Protein AF-A0ABD0Q4J0-F1 (afdb_monomer_lite)

Foldseek 3Di:
DDDLVNVVVVVVVVLVVLQVVQVCLPPDDPPDDRFQAAPVRDHDDDDWDAQPRRRGIHDPVRFDDPVVVVVVDGDHGPVVVVVDDDDVVVLVVVLVVVVVPPDDDVVSVNSVVVVVVVVVVVVVVVVPDPPPDPDDD

Structure (mmCIF, N/CA/C/O backbone):
data_AF-A0ABD0Q4J0-F1
#
_entry.id   AF-A0ABD0Q4J0-F1
#
loop_
_atom_site.group_PDB
_atom_site.id
_atom_site.type_symbol
_atom_site.label_atom_id
_atom_site.label_alt_id
_atom_site.label_comp_id
_atom_site.label_asym_id
_atom_site.label_entity_id
_atom_site.label_seq_id
_atom_site.pdbx_PDB_ins_code
_atom_site.Cartn_x
_atom_site.Cartn_y
_atom_site.Cartn_z
_atom_site.occupancy
_atom_site.B_iso_or_equiv
_atom_site.auth_seq_id
_atom_site.auth_comp_id
_atom_site.auth_asym_id
_atom_site.auth_atom_id
_atom_site.pdbx_PDB_model_num
ATOM 1 N N . MET A 1 1 ? 6.436 -1.472 25.434 1.00 61.81 1 MET A N 1
ATOM 2 C CA . MET A 1 1 ? 5.694 -1.945 24.243 1.00 61.81 1 MET A CA 1
ATOM 3 C C . MET A 1 1 ? 5.543 -0.763 23.302 1.00 61.81 1 MET A C 1
ATOM 5 O O . MET A 1 1 ? 5.304 0.325 23.808 1.00 61.81 1 MET A O 1
ATOM 9 N N . ALA A 1 2 ? 5.725 -0.945 21.994 1.00 77.88 2 ALA A N 1
ATOM 10 C CA . ALA A 1 2 ? 5.547 0.141 21.026 1.00 77.88 2 ALA A CA 1
ATOM 11 C C . ALA A 1 2 ? 4.063 0.531 20.914 1.00 77.88 2 ALA A C 1
ATOM 13 O O . ALA A 1 2 ? 3.196 -0.346 20.920 1.00 77.88 2 ALA A O 1
ATOM 14 N N . THR A 1 3 ? 3.765 1.826 20.819 1.00 93.44 3 THR A N 1
ATOM 15 C CA . THR A 1 3 ? 2.408 2.321 20.550 1.00 93.44 3 THR A CA 1
ATOM 16 C C . THR A 1 3 ? 2.069 2.189 19.061 1.00 93.44 3 THR A C 1
ATOM 18 O O . THR A 1 3 ? 2.957 2.092 18.215 1.00 93.44 3 THR A O 1
ATOM 21 N N . LEU A 1 4 ? 0.781 2.238 18.701 1.00 94.19 4 LEU A N 1
ATOM 22 C CA . LEU A 1 4 ? 0.360 2.257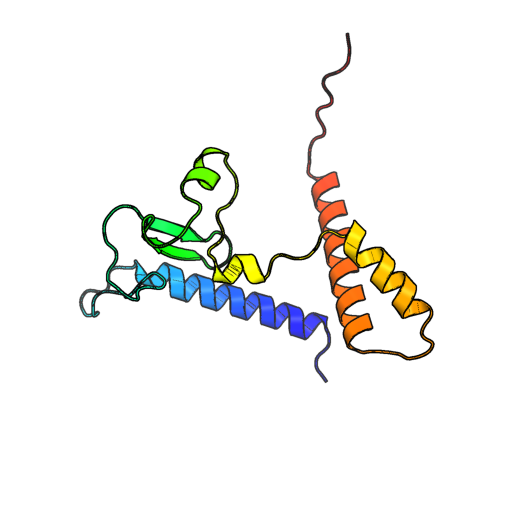 17.288 1.00 94.19 4 LEU A CA 1
ATOM 23 C C . LEU A 1 4 ? 0.924 3.468 16.523 1.00 94.19 4 LEU A C 1
ATOM 25 O O . LEU A 1 4 ? 1.141 3.386 15.315 1.00 94.19 4 LEU A O 1
ATOM 29 N N . SER A 1 5 ? 1.205 4.569 17.229 1.00 94.50 5 SER A N 1
ATOM 30 C CA . SER A 1 5 ? 1.884 5.730 16.655 1.00 94.50 5 SER A CA 1
ATOM 31 C C . SER A 1 5 ? 3.347 5.431 16.329 1.00 94.50 5 SER A C 1
ATOM 33 O O . SER A 1 5 ? 3.797 5.773 15.240 1.00 94.50 5 SER A O 1
ATOM 35 N N . ASP A 1 6 ? 4.065 4.742 17.221 1.00 96.25 6 ASP A N 1
ATOM 36 C CA . ASP A 1 6 ? 5.464 4.350 16.990 1.00 96.25 6 ASP A CA 1
ATOM 37 C C . ASP A 1 6 ? 5.573 3.364 15.820 1.00 96.25 6 ASP A C 1
ATOM 39 O O . ASP A 1 6 ? 6.457 3.479 14.972 1.00 96.25 6 ASP A O 1
ATOM 43 N N . VAL A 1 7 ? 4.632 2.415 15.732 1.00 94.75 7 VAL A N 1
ATOM 44 C CA . VAL A 1 7 ? 4.548 1.468 14.609 1.00 94.75 7 VAL A CA 1
ATOM 45 C C . VAL A 1 7 ? 4.311 2.208 13.293 1.00 94.75 7 VAL A C 1
ATOM 47 O O . VAL A 1 7 ? 4.976 1.916 12.300 1.00 94.75 7 VAL A O 1
ATOM 50 N N . HIS A 1 8 ? 3.409 3.191 13.281 1.00 94.25 8 HIS A N 1
ATOM 51 C CA . HIS A 1 8 ? 3.164 3.999 12.092 1.00 94.25 8 HIS A CA 1
ATOM 52 C C . HIS A 1 8 ? 4.380 4.838 11.685 1.00 94.25 8 HIS A C 1
ATOM 54 O O . HIS A 1 8 ? 4.707 4.911 10.502 1.00 94.25 8 HIS A O 1
ATOM 60 N N . GLN A 1 9 ? 5.061 5.459 12.645 1.00 96.25 9 GLN A N 1
ATOM 61 C CA . GLN A 1 9 ? 6.263 6.242 12.375 1.00 96.25 9 GLN A CA 1
ATOM 62 C C . GLN A 1 9 ? 7.340 5.369 11.712 1.00 96.25 9 GLN A C 1
ATOM 64 O O . GLN A 1 9 ? 7.875 5.722 10.661 1.00 96.25 9 GLN A O 1
ATOM 69 N N . LYS A 1 10 ? 7.554 4.162 12.245 1.00 97.19 10 LYS A N 1
ATOM 70 C CA . LYS A 1 10 ? 8.470 3.178 11.661 1.00 97.19 10 LYS A CA 1
ATOM 71 C C . LYS A 1 10 ? 8.042 2.710 10.262 1.00 97.19 10 LYS A C 1
ATOM 73 O O . LYS A 1 10 ? 8.897 2.479 9.405 1.00 97.19 10 LYS A O 1
ATOM 78 N N . GLU A 1 11 ? 6.740 2.565 10.008 1.00 95.06 11 GLU A N 1
ATOM 79 C CA . GLU A 1 11 ? 6.196 2.259 8.674 1.00 95.06 11 GLU A CA 1
ATOM 80 C C . GLU A 1 11 ? 6.560 3.362 7.665 1.00 95.06 11 GLU A C 1
ATOM 82 O O . GLU A 1 11 ? 7.033 3.062 6.568 1.00 95.06 11 GLU A O 1
ATOM 87 N N . LEU A 1 12 ? 6.408 4.637 8.046 1.00 96.25 12 LEU A N 1
ATOM 88 C CA . LEU A 1 12 ? 6.759 5.783 7.199 1.00 96.25 12 LEU A CA 1
ATOM 89 C C . LEU A 1 12 ? 8.262 5.868 6.924 1.00 96.25 12 LEU A C 1
ATOM 91 O O . LEU A 1 12 ? 8.661 6.101 5.784 1.00 96.25 12 LEU A O 1
ATOM 95 N N . GLU A 1 13 ? 9.096 5.639 7.937 1.00 98.31 13 GLU A N 1
ATOM 96 C CA . GLU A 1 13 ? 10.555 5.590 7.785 1.00 98.31 13 GLU A CA 1
ATOM 97 C C . GLU A 1 13 ? 10.979 4.465 6.841 1.00 98.31 13 GLU A C 1
ATOM 99 O O . GLU A 1 13 ? 11.784 4.676 5.933 1.00 98.31 13 GLU A O 1
ATOM 104 N N . SER A 1 14 ? 10.373 3.286 6.994 1.00 97.62 14 SER A N 1
ATOM 105 C CA . SER A 1 14 ? 10.621 2.137 6.119 1.00 97.62 14 SER A CA 1
ATOM 106 C C . SER A 1 14 ? 10.230 2.440 4.672 1.00 97.62 14 SER A C 1
ATOM 108 O O . SER A 1 14 ? 10.988 2.131 3.752 1.00 97.62 14 SER A O 1
ATOM 110 N N . LEU A 1 15 ? 9.085 3.099 4.456 1.00 97.06 15 LEU A N 1
ATOM 111 C CA . LEU A 1 15 ? 8.660 3.538 3.126 1.00 97.06 15 LEU A CA 1
ATOM 112 C C . LEU A 1 15 ? 9.615 4.587 2.540 1.00 97.06 15 LEU A C 1
ATOM 114 O O . LEU A 1 15 ? 9.918 4.532 1.350 1.00 97.06 15 LEU A O 1
ATOM 118 N N . SER A 1 16 ? 10.105 5.521 3.358 1.00 98.00 16 SER A N 1
ATOM 119 C CA . SER A 1 16 ? 11.076 6.531 2.930 1.00 98.00 16 SER A CA 1
ATOM 120 C C . SER A 1 16 ? 12.383 5.888 2.469 1.00 98.00 16 SER A C 1
ATOM 122 O O . SER A 1 16 ? 12.842 6.172 1.367 1.00 98.00 16 SER A O 1
ATOM 124 N N . MET A 1 17 ? 12.949 4.978 3.268 1.00 97.88 17 MET A N 1
ATOM 125 C CA . MET A 1 17 ? 14.173 4.252 2.908 1.00 97.88 17 MET A CA 1
ATOM 126 C C . MET A 1 17 ? 13.988 3.425 1.631 1.00 97.88 17 MET A C 1
ATOM 128 O O . MET A 1 17 ? 14.854 3.437 0.756 1.00 97.88 17 MET A O 1
ATOM 132 N N . LEU A 1 18 ? 12.840 2.751 1.494 1.00 96.62 18 LEU A N 1
ATOM 133 C CA . LEU A 1 18 ? 12.499 1.994 0.291 1.00 96.62 18 LEU A CA 1
ATOM 134 C C . LEU A 1 18 ? 12.472 2.892 -0.954 1.00 96.62 18 LEU A C 1
ATOM 136 O O . LEU A 1 18 ? 13.037 2.522 -1.980 1.00 96.62 18 LEU A O 1
ATOM 140 N N . ARG A 1 19 ? 11.855 4.077 -0.865 1.00 97.25 19 ARG A N 1
ATOM 141 C CA . ARG A 1 19 ? 11.817 5.046 -1.972 1.00 97.25 19 ARG A CA 1
ATOM 142 C C . ARG A 1 19 ? 13.216 5.499 -2.368 1.00 97.25 19 ARG A C 1
ATOM 144 O O . ARG A 1 19 ? 13.565 5.375 -3.536 1.00 97.25 19 ARG A O 1
ATOM 151 N N . THR A 1 20 ? 14.035 5.907 -1.398 1.00 95.88 20 THR A N 1
ATOM 152 C CA . THR A 1 20 ? 15.424 6.319 -1.647 1.00 95.88 20 THR A CA 1
ATOM 153 C C . THR A 1 20 ? 16.226 5.213 -2.331 1.00 95.88 20 THR A C 1
ATOM 155 O O . THR A 1 20 ? 16.928 5.478 -3.303 1.00 95.88 20 THR A O 1
ATOM 158 N N . SER A 1 21 ? 16.090 3.965 -1.871 1.00 94.56 21 SER A N 1
ATOM 159 C CA . SER A 1 21 ? 16.776 2.818 -2.476 1.00 94.56 21 SER A CA 1
ATOM 160 C C . SER A 1 21 ? 16.285 2.494 -3.888 1.00 94.56 21 SER A C 1
ATOM 162 O O . SER A 1 21 ? 17.050 1.958 -4.684 1.00 94.56 21 SER A O 1
ATOM 164 N N . ASN A 1 22 ? 15.014 2.744 -4.196 1.00 95.50 22 ASN A N 1
ATOM 165 C CA . ASN A 1 22 ? 14.465 2.489 -5.523 1.00 95.50 22 ASN A CA 1
ATOM 166 C C . ASN A 1 22 ? 14.858 3.584 -6.516 1.00 95.50 22 ASN A C 1
ATOM 168 O O . ASN A 1 22 ? 15.210 3.280 -7.653 1.00 95.50 22 ASN A O 1
ATOM 172 N N . GLU A 1 23 ? 14.854 4.842 -6.084 1.00 93.44 23 GLU A N 1
ATOM 173 C CA . GLU A 1 23 ? 15.241 5.987 -6.914 1.00 93.44 23 GLU A CA 1
ATOM 174 C C . GLU A 1 23 ? 16.748 6.003 -7.200 1.00 93.44 23 GLU A C 1
ATOM 176 O O . GLU A 1 23 ? 17.166 6.361 -8.303 1.00 93.44 23 GLU A O 1
ATOM 181 N N . SER A 1 24 ? 17.575 5.542 -6.255 1.00 91.75 24 SER A N 1
ATOM 182 C CA . SER A 1 24 ? 19.025 5.456 -6.455 1.00 91.75 24 SER A CA 1
ATOM 183 C C . SER A 1 24 ? 19.441 4.429 -7.511 1.00 91.75 24 SER A C 1
ATOM 185 O O . SER A 1 24 ? 20.531 4.559 -8.062 1.00 91.75 24 SER A O 1
ATOM 187 N N . LYS A 1 25 ? 18.574 3.467 -7.879 1.00 89.12 25 LYS A N 1
ATOM 188 C CA . LYS A 1 25 ? 18.844 2.500 -8.963 1.00 89.12 25 LYS A CA 1
ATOM 189 C C . LYS A 1 25 ? 19.170 3.191 -10.289 1.00 89.12 25 LYS A C 1
ATOM 191 O O . LYS A 1 25 ? 19.922 2.638 -11.076 1.00 89.12 25 LYS A O 1
ATOM 196 N N . PHE A 1 26 ? 18.630 4.384 -10.538 1.00 82.00 26 PHE A N 1
ATOM 197 C CA . PHE A 1 26 ? 18.851 5.139 -11.779 1.00 82.00 26 PHE A CA 1
ATOM 198 C C . PHE A 1 26 ? 19.954 6.195 -11.671 1.00 82.00 26 PHE A C 1
ATOM 200 O O . PHE A 1 26 ? 20.218 6.908 -12.638 1.00 82.00 26 PHE A O 1
ATOM 207 N N . GLN A 1 27 ? 20.611 6.305 -10.517 1.00 82.06 27 GLN A N 1
ATOM 208 C CA . GLN A 1 27 ? 21.751 7.197 -10.353 1.00 82.06 27 GLN A CA 1
ATOM 209 C C . GLN A 1 27 ? 22.997 6.514 -10.920 1.00 82.06 27 GLN A C 1
ATOM 211 O O . GLN A 1 27 ? 23.382 5.420 -10.511 1.00 82.06 27 GLN A O 1
ATOM 21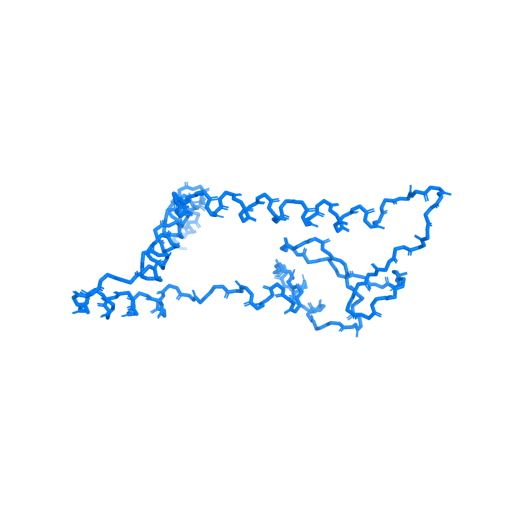6 N N . SER A 1 28 ? 23.626 7.158 -11.900 1.00 62.38 28 SER A N 1
ATOM 217 C CA . SER A 1 28 ? 24.830 6.659 -12.557 1.00 62.38 28 SER A CA 1
ATOM 218 C C . SER A 1 28 ? 26.012 6.646 -11.584 1.00 62.38 28 SER A C 1
ATOM 220 O O . SER A 1 28 ? 26.562 7.698 -11.260 1.00 62.38 28 SER A O 1
ATOM 222 N N . SER A 1 29 ? 26.414 5.452 -11.142 1.00 63.47 29 SER A N 1
ATOM 223 C CA . SER A 1 29 ? 27.681 5.223 -10.445 1.00 63.47 29 SER A CA 1
ATOM 224 C C . SER A 1 29 ? 28.713 4.650 -11.428 1.00 63.47 29 SER A C 1
ATOM 226 O O . SER A 1 29 ? 28.425 3.642 -12.077 1.00 63.47 29 SER A O 1
ATOM 228 N N . PRO A 1 30 ? 29.916 5.244 -11.547 1.00 59.16 30 PRO A N 1
ATOM 229 C CA . PRO A 1 30 ? 30.927 4.855 -12.536 1.00 59.16 30 PRO A CA 1
ATOM 230 C C . PRO A 1 30 ? 31.560 3.471 -12.298 1.00 59.16 30 PRO A C 1
ATOM 232 O O . PRO A 1 30 ? 32.342 3.013 -13.125 1.00 59.16 30 PRO A O 1
ATOM 235 N N . SER A 1 31 ? 31.235 2.794 -11.194 1.00 61.78 31 SER A N 1
ATOM 236 C CA . SER A 1 31 ? 31.827 1.509 -10.788 1.00 61.78 31 SER A CA 1
ATOM 237 C C . SER A 1 31 ? 30.797 0.414 -10.470 1.00 61.78 31 SER A C 1
ATOM 239 O O . SER A 1 31 ? 31.155 -0.633 -9.933 1.00 61.78 31 SER A O 1
ATOM 241 N N . SER A 1 32 ? 29.518 0.632 -10.791 1.00 63.34 32 SER A N 1
ATOM 242 C CA . SER A 1 32 ? 28.418 -0.266 -10.420 1.00 63.34 32 SER A CA 1
ATOM 243 C C . SER A 1 32 ? 27.979 -1.171 -11.570 1.00 63.34 32 SER A C 1
ATOM 245 O O . SER A 1 32 ? 27.802 -0.719 -12.699 1.00 63.34 32 SER A O 1
ATOM 247 N N . VAL A 1 33 ? 27.699 -2.440 -11.249 1.00 72.75 33 VAL A N 1
ATOM 248 C CA . VAL A 1 33 ? 26.908 -3.348 -12.097 1.00 72.75 33 VAL A CA 1
ATOM 249 C C . VAL A 1 33 ? 25.592 -2.656 -12.470 1.00 72.75 33 VAL A C 1
ATOM 251 O O . VAL A 1 33 ? 25.031 -1.918 -11.653 1.00 72.75 33 VAL A O 1
ATOM 254 N N . ALA A 1 34 ? 25.111 -2.873 -13.698 1.00 78.00 34 ALA A N 1
ATOM 255 C CA . ALA A 1 34 ? 23.840 -2.315 -14.148 1.00 78.00 34 ALA A CA 1
ATOM 256 C C . ALA A 1 34 ? 22.714 -2.680 -13.156 1.00 78.00 34 ALA A C 1
ATOM 258 O O . ALA A 1 34 ? 22.616 -3.842 -12.747 1.00 78.00 34 ALA A O 1
ATOM 259 N N . PRO A 1 35 ? 21.869 -1.715 -12.753 1.00 83.94 35 PRO A N 1
ATOM 260 C CA . PRO A 1 35 ? 20.793 -1.961 -11.802 1.00 83.94 35 PRO A CA 1
ATOM 261 C C . PRO A 1 35 ? 19.804 -2.982 -12.372 1.00 83.94 35 PRO A C 1
ATOM 263 O O . PRO A 1 35 ? 19.478 -2.952 -13.561 1.00 83.94 35 PRO A O 1
ATOM 266 N N . THR A 1 36 ? 19.284 -3.863 -11.519 1.00 91.56 36 THR A N 1
ATOM 267 C CA . THR A 1 36 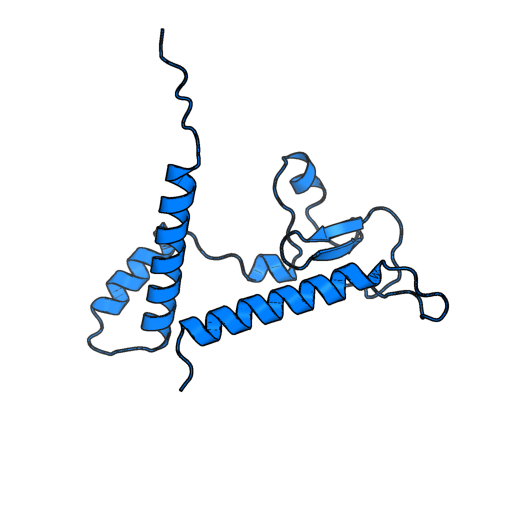? 18.133 -4.702 -11.866 1.00 91.56 36 THR A CA 1
ATOM 268 C C . THR A 1 36 ? 16.850 -4.001 -11.440 1.00 91.56 36 THR A C 1
ATOM 270 O O . THR A 1 36 ? 16.762 -3.410 -10.360 1.00 91.56 36 THR A O 1
ATOM 273 N N . VAL A 1 37 ? 15.853 -4.033 -12.318 1.00 93.62 37 VAL A N 1
ATOM 274 C CA . VAL A 1 37 ? 14.556 -3.379 -12.124 1.00 93.62 37 VAL A CA 1
ATOM 275 C C . VAL A 1 37 ? 13.432 -4.343 -12.473 1.00 93.62 37 VAL A C 1
ATOM 277 O O . VAL A 1 37 ? 13.671 -5.419 -13.028 1.00 93.62 37 VAL A O 1
ATOM 280 N N . CYS A 1 38 ? 12.194 -3.923 -12.203 1.00 95.00 38 CYS A N 1
ATOM 281 C CA . CYS A 1 38 ? 10.989 -4.677 -12.521 1.00 95.00 38 CYS A CA 1
ATOM 282 C C . CYS A 1 38 ? 10.912 -6.055 -11.825 1.00 95.00 38 CYS A C 1
ATOM 284 O O . CYS A 1 38 ? 11.823 -6.513 -11.142 1.00 95.00 38 CYS A O 1
ATOM 286 N N . LEU A 1 39 ? 9.786 -6.742 -12.012 1.00 93.81 39 LEU A N 1
ATOM 287 C CA . LEU A 1 39 ? 9.540 -8.095 -11.498 1.00 93.81 39 LEU A CA 1
ATOM 288 C C . LEU A 1 39 ? 10.361 -9.164 -12.236 1.00 93.81 39 LEU A C 1
ATOM 290 O O . LEU A 1 39 ? 10.529 -10.267 -11.730 1.00 93.81 39 LEU A O 1
ATOM 294 N N . CYS A 1 40 ? 10.841 -8.857 -13.442 1.00 95.06 40 CYS A N 1
ATOM 295 C CA . CYS A 1 40 ? 11.705 -9.744 -14.217 1.00 95.06 40 CYS A CA 1
ATOM 296 C C . CYS A 1 40 ? 13.182 -9.651 -13.806 1.00 95.06 40 CYS A C 1
ATOM 298 O O . CYS A 1 40 ? 13.980 -10.454 -14.282 1.00 95.06 40 CYS A O 1
ATOM 300 N N . HIS A 1 41 ? 13.544 -8.699 -12.933 1.00 93.75 41 HIS A N 1
ATOM 301 C CA . HIS A 1 41 ? 14.908 -8.489 -12.444 1.00 93.75 41 HIS A CA 1
ATOM 302 C C . HIS A 1 41 ? 15.948 -8.281 -13.558 1.00 93.75 41 HIS A C 1
ATOM 304 O O . HIS A 1 41 ? 17.114 -8.646 -13.410 1.00 93.75 41 HIS A O 1
ATOM 310 N N . THR A 1 42 ? 15.543 -7.676 -14.675 1.00 93.06 42 THR A N 1
ATOM 311 C CA . THR A 1 42 ? 16.445 -7.362 -15.790 1.00 93.06 42 THR A CA 1
ATOM 312 C C . THR A 1 42 ? 16.859 -5.897 -15.773 1.00 93.06 42 THR A C 1
ATOM 314 O O . THR A 1 42 ? 16.328 -5.086 -15.012 1.00 93.06 42 THR A O 1
ATOM 317 N N . VAL A 1 43 ? 17.807 -5.541 -16.639 1.00 92.44 43 VAL A N 1
ATOM 318 C CA . VAL A 1 43 ? 18.228 -4.149 -16.824 1.00 92.44 43 VAL A CA 1
ATOM 319 C C . VAL A 1 43 ? 17.070 -3.267 -17.325 1.00 92.44 43 VAL A C 1
ATOM 321 O O . VAL A 1 43 ? 16.157 -3.768 -18.002 1.00 92.44 43 VAL A O 1
ATOM 324 N N . PRO A 1 44 ? 17.083 -1.956 -17.021 1.00 92.19 44 PRO A N 1
ATOM 325 C CA . PRO A 1 44 ? 16.154 -1.002 -17.614 1.00 92.19 44 PRO A CA 1
ATOM 326 C C . PRO A 1 44 ? 16.242 -1.034 -19.141 1.00 92.19 44 PRO A C 1
ATOM 328 O O . PRO A 1 44 ? 17.334 -0.970 -19.703 1.00 92.19 44 PRO A O 1
ATOM 331 N N . ALA A 1 45 ? 15.096 -1.137 -19.813 1.00 90.81 45 ALA A N 1
ATOM 332 C CA . ALA A 1 45 ? 15.040 -1.184 -21.270 1.00 90.81 45 ALA A CA 1
ATOM 333 C C . ALA A 1 45 ? 13.683 -0.695 -21.788 1.00 90.81 45 ALA A C 1
ATOM 335 O O . ALA A 1 45 ? 12.637 -1.100 -21.285 1.00 90.81 45 ALA A O 1
ATOM 336 N N . GLY A 1 46 ? 13.698 0.137 -22.830 1.00 90.62 46 GLY A N 1
ATOM 337 C CA . GLY A 1 46 ? 12.472 0.652 -23.438 1.00 90.62 46 GLY A CA 1
ATOM 338 C C . GLY A 1 46 ? 11.631 1.518 -22.480 1.00 90.62 46 GLY A C 1
ATOM 339 O O . GLY A 1 46 ? 12.178 2.126 -21.558 1.00 90.62 46 GLY A O 1
ATOM 340 N N . PRO A 1 47 ? 10.307 1.624 -22.707 1.00 90.62 47 PRO A N 1
ATOM 341 C CA . PRO A 1 47 ? 9.425 2.429 -21.870 1.00 90.62 47 PRO A CA 1
ATOM 342 C C . PRO A 1 47 ? 9.240 1.804 -20.481 1.00 90.62 47 PRO A C 1
ATOM 344 O O . PRO A 1 47 ? 8.953 0.612 -20.340 1.00 90.62 47 PRO A O 1
ATOM 347 N N . MET A 1 48 ? 9.365 2.648 -19.460 1.00 92.25 48 MET A N 1
ATOM 348 C CA . MET A 1 48 ? 9.298 2.275 -18.050 1.00 92.25 48 MET A CA 1
ATOM 349 C C . MET A 1 48 ? 8.135 2.993 -17.359 1.00 92.25 48 MET A C 1
ATOM 351 O O . MET A 1 48 ? 7.812 4.134 -17.687 1.00 92.25 48 MET A O 1
ATOM 355 N N . LEU A 1 49 ? 7.546 2.332 -16.368 1.00 92.69 49 LEU A N 1
ATOM 356 C CA . LEU A 1 49 ? 6.560 2.876 -15.443 1.00 92.69 49 LEU A CA 1
ATOM 357 C C . LEU A 1 49 ? 7.179 3.010 -14.057 1.00 92.69 49 LEU A C 1
ATOM 359 O O . LEU A 1 49 ? 7.815 2.071 -13.575 1.00 92.69 49 LEU A O 1
ATOM 363 N N . GLN A 1 50 ? 6.949 4.144 -13.398 1.00 93.94 50 GLN A N 1
ATOM 364 C CA . GLN A 1 50 ? 7.352 4.353 -12.012 1.00 93.94 50 GLN A CA 1
ATOM 365 C C . GLN A 1 50 ? 6.135 4.271 -11.090 1.00 93.94 50 GLN A C 1
ATOM 367 O O . GLN A 1 50 ? 5.119 4.918 -11.326 1.00 93.94 50 GLN A O 1
ATOM 372 N N . CYS A 1 51 ? 6.237 3.474 -10.027 1.00 94.81 51 CYS A N 1
ATOM 373 C CA . CYS A 1 51 ? 5.183 3.355 -9.022 1.00 94.81 51 CYS A CA 1
ATOM 374 C C . CYS A 1 51 ? 5.124 4.612 -8.143 1.00 94.81 51 CYS A C 1
ATOM 376 O O . CYS A 1 51 ? 6.117 4.963 -7.509 1.00 94.81 51 CYS A O 1
ATOM 378 N N . GLU A 1 52 ? 3.953 5.234 -8.000 1.00 94.00 52 GLU A N 1
ATOM 379 C CA . GLU A 1 52 ? 3.793 6.427 -7.148 1.00 94.00 52 GLU A CA 1
ATOM 380 C C . GLU A 1 52 ? 3.948 6.128 -5.644 1.00 94.00 52 GLU A C 1
ATOM 382 O O . GLU A 1 52 ? 4.317 7.001 -4.852 1.00 94.00 52 GLU A O 1
ATOM 387 N N . LEU A 1 53 ? 3.711 4.880 -5.216 1.00 95.25 53 LEU A N 1
ATOM 388 C CA . LEU A 1 53 ? 3.860 4.508 -3.809 1.00 95.25 53 LEU A CA 1
ATOM 389 C C . LEU A 1 53 ? 5.313 4.195 -3.442 1.00 95.25 53 LEU A C 1
ATOM 391 O O . LEU A 1 53 ? 5.849 4.850 -2.552 1.00 95.25 53 LEU A O 1
ATOM 395 N N . CYS A 1 54 ? 5.956 3.221 -4.091 1.00 96.56 54 CYS A N 1
ATOM 396 C CA . CYS A 1 54 ? 7.305 2.772 -3.717 1.00 96.56 54 CYS A CA 1
ATOM 397 C C . CYS A 1 54 ? 8.441 3.400 -4.534 1.00 96.56 54 CYS A C 1
ATOM 399 O O . CYS A 1 54 ? 9.599 3.154 -4.206 1.00 96.56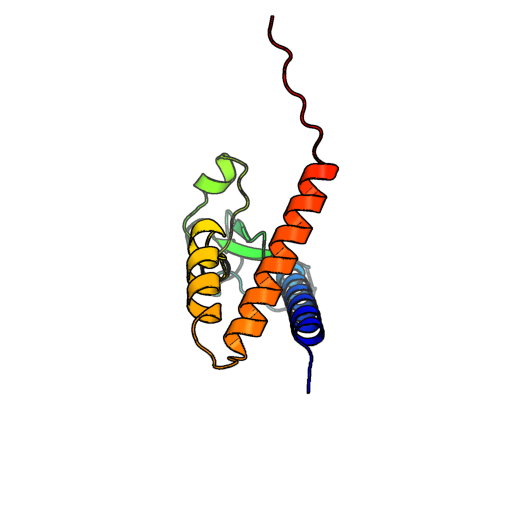 54 CYS A O 1
ATOM 401 N N . ARG A 1 55 ? 8.130 4.178 -5.581 1.00 96.06 55 ARG A N 1
ATOM 402 C CA . ARG A 1 55 ? 9.089 4.788 -6.522 1.00 96.06 55 ARG A CA 1
ATOM 403 C C . ARG A 1 55 ? 9.941 3.810 -7.341 1.00 96.06 55 ARG A C 1
ATOM 405 O O . ARG A 1 55 ? 10.813 4.259 -8.079 1.00 96.06 55 ARG A O 1
ATOM 412 N N . ASP A 1 56 ? 9.670 2.506 -7.271 1.00 96.06 56 ASP A N 1
ATOM 413 C CA . ASP A 1 56 ? 10.354 1.508 -8.101 1.00 96.06 56 ASP A CA 1
ATOM 414 C C . ASP A 1 56 ? 9.892 1.555 -9.561 1.00 96.06 56 ASP A C 1
ATOM 416 O O . ASP A 1 56 ? 8.791 2.032 -9.865 1.00 96.06 56 ASP A O 1
ATOM 420 N N . ALA A 1 57 ? 10.735 1.034 -10.449 1.00 94.62 57 ALA A N 1
ATOM 421 C CA . ALA A 1 57 ? 10.537 1.085 -11.888 1.00 94.62 57 ALA A CA 1
ATOM 422 C C . ALA A 1 57 ? 10.267 -0.295 -12.491 1.00 94.62 57 ALA A C 1
ATOM 424 O O . ALA A 1 57 ? 10.893 -1.297 -12.140 1.00 94.62 57 ALA A O 1
ATOM 425 N N . TYR A 1 58 ? 9.345 -0.327 -13.447 1.00 95.38 58 TYR A N 1
ATOM 426 C CA . TYR A 1 58 ? 8.853 -1.540 -14.089 1.00 95.38 58 TYR A CA 1
ATOM 427 C C . TYR A 1 58 ? 8.790 -1.341 -15.597 1.00 95.38 58 TYR A C 1
ATOM 429 O O . TYR A 1 58 ? 8.407 -0.271 -16.060 1.00 95.38 58 TYR A O 1
ATOM 437 N N . HIS A 1 59 ? 9.123 -2.362 -16.383 1.00 94.56 59 HIS A N 1
ATOM 438 C CA . HIS A 1 59 ? 8.931 -2.291 -17.832 1.00 94.56 59 HIS A CA 1
ATOM 439 C C . HIS A 1 59 ? 7.439 -2.236 -18.153 1.00 94.56 59 HIS A C 1
ATOM 441 O O . HIS A 1 59 ? 6.676 -3.067 -17.653 1.00 94.56 59 HIS A O 1
ATOM 447 N N . SER A 1 60 ? 7.024 -1.337 -19.049 1.00 92.12 60 SER A N 1
ATOM 448 C CA . SER A 1 60 ? 5.613 -1.212 -19.453 1.00 92.12 60 SER A CA 1
ATOM 449 C C . SER A 1 60 ? 5.030 -2.508 -20.036 1.00 92.12 60 SER A C 1
ATOM 451 O O . SER A 1 60 ? 3.820 -2.703 -19.993 1.00 92.12 60 SER A O 1
ATOM 453 N N . GLY A 1 61 ? 5.875 -3.398 -20.573 1.00 91.69 61 GLY A N 1
ATOM 454 C CA . GLY A 1 61 ? 5.471 -4.711 -21.091 1.00 91.69 61 GLY A CA 1
ATOM 455 C C . GLY A 1 61 ? 5.360 -5.822 -20.038 1.00 91.69 61 GLY A C 1
ATOM 456 O O . GLY A 1 61 ? 4.750 -6.850 -20.313 1.00 91.69 61 GLY A O 1
ATOM 457 N N . CYS A 1 62 ? 5.923 -5.641 -18.838 1.00 93.56 62 CYS A N 1
ATOM 458 C CA . CYS A 1 62 ? 5.919 -6.661 -17.781 1.00 93.56 62 CYS A CA 1
ATOM 459 C C . CYS A 1 62 ? 4.754 -6.516 -16.796 1.00 93.56 62 CYS A C 1
ATOM 461 O O . CYS A 1 62 ? 4.483 -7.439 -16.028 1.00 93.56 62 CYS A O 1
ATOM 463 N N . VAL A 1 63 ? 4.092 -5.359 -16.769 1.00 92.50 63 VAL A N 1
ATOM 464 C CA . VAL A 1 63 ? 3.041 -5.042 -15.795 1.00 92.50 63 VAL A CA 1
ATOM 465 C C . VAL A 1 63 ? 1.833 -4.390 -16.476 1.00 92.50 63 VAL A C 1
ATOM 467 O O . VAL A 1 63 ? 1.997 -3.627 -17.427 1.00 92.50 63 VAL A O 1
ATOM 470 N N . PRO A 1 64 ? 0.603 -4.653 -15.998 1.00 84.56 64 PRO A N 1
ATOM 471 C CA . PRO A 1 64 ? -0.587 -3.980 -16.505 1.00 84.56 64 PRO A CA 1
ATOM 472 C C . PRO A 1 64 ? -0.643 -2.516 -16.032 1.00 84.56 64 PRO A C 1
ATOM 474 O O . PRO A 1 64 ? -0.060 -2.149 -15.009 1.00 84.56 64 PRO A O 1
ATOM 477 N N . GLY A 1 65 ? -1.414 -1.682 -16.735 1.00 71.88 65 GLY A N 1
ATOM 478 C CA . GLY A 1 65 ? -1.758 -0.332 -16.266 1.00 71.88 65 GLY A CA 1
ATOM 479 C C . GLY A 1 65 ? -1.066 0.835 -16.977 1.00 71.88 65 GLY A C 1
ATOM 480 O O . GLY A 1 65 ? -1.250 1.968 -16.553 1.00 71.88 65 GLY A O 1
ATOM 481 N N . PHE A 1 66 ? -0.370 0.618 -18.104 1.00 65.50 66 PHE A N 1
ATOM 482 C CA . PHE A 1 66 ? 0.080 1.730 -18.968 1.00 65.50 66 PHE A CA 1
ATOM 483 C C . PHE A 1 66 ? -1.084 2.656 -19.389 1.00 65.50 66 PHE A C 1
ATOM 485 O O . PHE A 1 66 ? -0.898 3.852 -19.595 1.00 65.50 66 PHE A O 1
ATOM 492 N N . LYS A 1 67 ? -2.308 2.114 -19.483 1.00 63.72 67 LYS A N 1
ATOM 493 C CA . LYS A 1 67 ? -3.522 2.883 -19.797 1.00 63.72 67 LYS A CA 1
ATOM 494 C C . LYS A 1 67 ? -4.016 3.754 -18.631 1.00 63.72 67 LYS A C 1
ATOM 496 O O . LYS A 1 67 ? -4.598 4.798 -18.899 1.00 63.72 67 LYS A O 1
ATOM 501 N N . ASP A 1 68 ? -3.747 3.381 -17.375 1.00 62.19 68 ASP A N 1
ATOM 502 C CA . ASP A 1 68 ? -4.205 4.124 -16.184 1.00 62.19 68 ASP A CA 1
ATOM 503 C C . ASP A 1 68 ? -3.571 5.531 -16.141 1.00 62.19 68 ASP A C 1
ATOM 505 O O . ASP A 1 68 ? -4.223 6.515 -15.795 1.00 62.19 68 ASP A O 1
ATOM 509 N N . ILE A 1 69 ? -2.328 5.651 -16.617 1.00 64.19 69 ILE A N 1
ATOM 510 C CA . ILE A 1 69 ? -1.570 6.912 -16.679 1.00 64.19 69 ILE A CA 1
ATOM 511 C C . ILE A 1 69 ? -2.226 7.923 -17.629 1.00 64.19 69 ILE A C 1
ATOM 513 O O . ILE A 1 69 ? -2.202 9.124 -17.372 1.00 64.19 69 ILE A O 1
ATOM 517 N N . GLN A 1 70 ? -2.877 7.453 -18.698 1.00 62.81 70 GLN A N 1
ATOM 518 C CA . GLN A 1 70 ? -3.540 8.328 -19.673 1.00 62.81 70 GLN A CA 1
ATOM 519 C C . GLN A 1 70 ? -4.773 9.030 -19.088 1.00 62.81 70 GLN A C 1
ATOM 521 O O . GLN A 1 70 ? -5.213 10.044 -19.619 1.00 62.81 70 GLN A O 1
ATOM 526 N N . THR A 1 71 ? -5.308 8.518 -17.975 1.00 69.12 71 THR A N 1
ATOM 527 C CA . THR A 1 71 ? -6.440 9.119 -17.253 1.00 69.12 71 THR A CA 1
ATOM 528 C C . THR A 1 71 ? -6.011 10.071 -16.131 1.00 69.12 71 THR A C 1
ATOM 530 O O . THR A 1 71 ? -6.859 10.577 -15.401 1.00 69.12 71 THR A O 1
ATOM 533 N N . GLY A 1 72 ? -4.703 10.324 -15.979 1.00 76.81 72 GLY A N 1
ATOM 534 C CA . GLY A 1 72 ? -4.157 11.178 -14.919 1.00 76.81 72 GLY A CA 1
ATOM 535 C C . GLY A 1 72 ? -4.197 10.546 -13.523 1.00 76.81 72 GLY A C 1
ATOM 536 O O . GLY A 1 72 ? -3.954 11.234 -12.533 1.00 76.81 72 GLY A O 1
ATOM 537 N N . LEU A 1 73 ? -4.506 9.249 -13.426 1.00 81.50 73 LEU A N 1
ATOM 538 C CA . LEU A 1 73 ? -4.513 8.521 -12.163 1.00 81.50 73 LEU A CA 1
ATOM 539 C C . LEU A 1 73 ? -3.097 8.057 -11.789 1.00 81.50 73 LEU A C 1
ATOM 541 O O . LEU A 1 73 ? -2.326 7.659 -12.668 1.00 81.50 73 LEU A O 1
ATOM 545 N N . PRO A 1 74 ? -2.748 8.056 -10.488 1.00 87.25 74 PRO A N 1
ATOM 546 C CA . PRO A 1 74 ? -1.468 7.534 -10.032 1.00 87.25 74 PRO A CA 1
ATOM 547 C C . PRO A 1 74 ? -1.381 6.033 -10.322 1.00 87.25 74 PRO A C 1
ATOM 549 O O . PRO A 1 74 ? -2.255 5.257 -9.930 1.00 87.25 74 PRO A O 1
ATOM 552 N N . TRP A 1 75 ? -0.303 5.606 -10.978 1.00 91.94 75 TRP A N 1
ATOM 553 C CA . TRP A 1 75 ? -0.065 4.189 -11.223 1.00 91.94 75 TRP A CA 1
ATOM 554 C C . TRP A 1 75 ? 0.659 3.543 -10.035 1.00 91.94 75 TRP A C 1
ATOM 556 O O . TRP A 1 75 ? 1.674 4.040 -9.538 1.00 91.94 75 TRP A O 1
ATOM 566 N N . LEU A 1 76 ? 0.136 2.401 -9.586 1.00 93.19 76 LEU A N 1
ATOM 567 C CA . LEU A 1 76 ? 0.716 1.579 -8.527 1.00 93.19 76 LEU A CA 1
ATOM 568 C C . LEU A 1 76 ? 1.159 0.230 -9.093 1.00 93.19 76 LEU A C 1
ATOM 570 O O . LEU A 1 76 ? 0.412 -0.419 -9.831 1.00 93.19 76 LEU A O 1
ATOM 574 N N . CYS A 1 77 ? 2.346 -0.231 -8.695 1.00 94.56 77 CYS A N 1
ATOM 575 C CA . CYS A 1 77 ? 2.830 -1.546 -9.096 1.00 94.56 77 CYS A CA 1
ATOM 576 C C . CYS A 1 77 ? 1.981 -2.677 -8.480 1.00 94.56 77 CYS A C 1
ATOM 578 O O . CYS A 1 77 ? 1.334 -2.474 -7.445 1.00 94.56 77 CYS A O 1
ATOM 580 N N . PRO A 1 78 ? 2.017 -3.901 -9.044 1.00 93.25 78 PRO A N 1
ATOM 581 C CA . PRO A 1 78 ? 1.221 -5.027 -8.544 1.00 93.25 78 PRO A CA 1
ATOM 582 C C . PRO A 1 78 ? 1.456 -5.375 -7.068 1.00 93.25 78 PRO A C 1
ATOM 584 O O . PRO A 1 78 ? 0.572 -5.934 -6.424 1.00 93.25 78 PRO A O 1
ATOM 587 N N . LEU A 1 79 ? 2.633 -5.051 -6.526 1.00 94.12 79 LEU A N 1
ATOM 588 C CA . LEU A 1 79 ? 2.952 -5.257 -5.112 1.00 94.12 79 LEU A CA 1
ATOM 589 C C . LEU A 1 79 ? 2.285 -4.191 -4.233 1.00 94.12 79 LEU A C 1
ATOM 591 O O . LEU A 1 79 ? 1.643 -4.524 -3.242 1.00 94.12 79 LEU A O 1
ATOM 595 N N . CYS A 1 80 ? 2.368 -2.920 -4.628 1.00 94.88 80 CYS A N 1
ATOM 596 C CA . CYS A 1 80 ? 1.750 -1.807 -3.912 1.00 94.88 80 CYS A CA 1
ATOM 597 C C . CYS A 1 80 ? 0.219 -1.823 -3.994 1.00 94.88 80 CYS A C 1
ATOM 599 O O . CYS A 1 80 ? -0.424 -1.496 -3.000 1.00 94.88 80 CYS A O 1
ATOM 601 N N . LYS A 1 81 ? -0.379 -2.272 -5.108 1.00 92.44 81 LYS A N 1
ATOM 602 C CA . LYS A 1 81 ? -1.844 -2.425 -5.218 1.00 92.44 81 LYS A CA 1
ATOM 603 C C . LYS A 1 81 ? -2.423 -3.369 -4.157 1.00 92.44 81 LYS A C 1
ATOM 605 O O . LYS A 1 81 ? -3.528 -3.157 -3.683 1.00 92.44 81 LYS A O 1
ATOM 610 N N . ARG A 1 82 ? -1.660 -4.369 -3.693 1.00 92.50 82 ARG A N 1
ATOM 611 C CA . ARG A 1 82 ? -2.094 -5.268 -2.600 1.00 92.50 82 ARG A CA 1
ATOM 612 C C . ARG A 1 82 ? -2.226 -4.568 -1.245 1.00 92.50 82 ARG A C 1
ATOM 614 O O . ARG A 1 82 ? -2.857 -5.113 -0.349 1.00 92.50 82 ARG A O 1
ATOM 621 N N . SER A 1 83 ? -1.614 -3.393 -1.093 1.00 90.50 83 SER A N 1
ATOM 622 C CA . SER A 1 83 ? -1.718 -2.560 0.110 1.00 90.50 83 SER A CA 1
ATOM 623 C C . SER A 1 83 ? -2.852 -1.534 0.041 1.00 90.50 83 SER A C 1
ATOM 625 O O . SER A 1 83 ? -3.017 -0.744 0.974 1.00 90.50 83 SER A O 1
ATOM 627 N N . GLU A 1 84 ? -3.630 -1.525 -1.049 1.00 88.44 84 GLU A N 1
ATOM 628 C CA . GLU A 1 84 ? -4.805 -0.670 -1.155 1.00 88.44 84 GLU A CA 1
ATOM 629 C C . GLU A 1 84 ? -5.759 -0.944 0.002 1.00 88.44 84 GLU A C 1
ATOM 631 O O . GLU A 1 84 ? -6.098 -2.081 0.337 1.00 88.44 84 GLU A O 1
ATOM 636 N N . LYS A 1 85 ? -6.169 0.142 0.650 1.00 87.44 85 LYS A N 1
ATOM 637 C CA . LYS A 1 85 ? -7.058 0.066 1.798 1.00 87.44 85 LYS A CA 1
ATOM 638 C C . LYS A 1 85 ? -8.492 -0.053 1.290 1.00 87.44 85 LYS A C 1
ATOM 640 O O . LYS A 1 85 ? -8.861 0.691 0.380 1.00 87.44 85 LYS A O 1
ATOM 645 N N . PRO A 1 86 ? -9.315 -0.93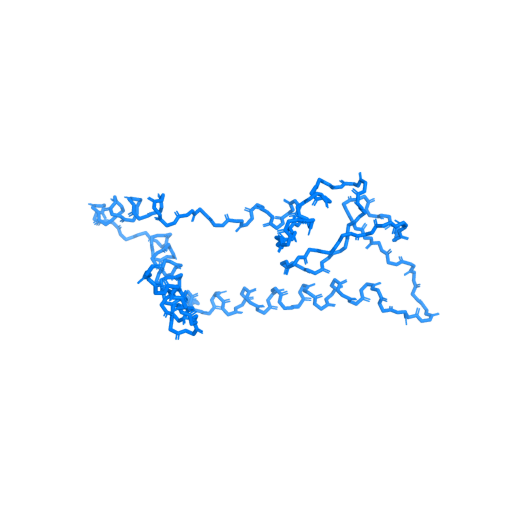1 1.886 1.00 88.75 86 PRO A N 1
ATOM 646 C CA . PRO A 1 86 ? -10.731 -0.974 1.564 1.00 88.75 86 PRO A CA 1
ATOM 647 C C . PRO A 1 86 ? -11.394 0.377 1.882 1.00 88.75 86 PRO A C 1
ATOM 649 O O . PRO A 1 86 ? -10.957 1.083 2.801 1.00 88.75 86 PRO A O 1
ATOM 652 N N . PRO A 1 87 ? -12.454 0.746 1.148 1.00 89.75 87 PRO A N 1
ATOM 653 C CA . PRO A 1 87 ? -13.153 2.000 1.378 1.00 89.75 87 PRO A CA 1
ATOM 654 C C . PRO A 1 87 ? -13.867 1.990 2.740 1.00 89.75 87 PRO A C 1
ATOM 656 O O . PRO A 1 87 ? -14.230 0.938 3.277 1.00 89.75 87 PRO A O 1
ATOM 659 N N . LEU A 1 88 ? -14.030 3.175 3.340 1.00 90.31 88 LEU A N 1
ATOM 660 C CA . LEU A 1 88 ? -14.517 3.306 4.720 1.00 90.31 88 LEU A CA 1
ATOM 661 C C . LEU A 1 88 ? -15.923 2.727 4.918 1.00 90.31 88 LEU A C 1
ATOM 663 O O . LEU A 1 88 ? -16.192 2.157 5.971 1.00 90.31 88 LEU A O 1
ATOM 667 N N . ASP A 1 89 ? -16.795 2.817 3.917 1.00 91.12 89 ASP A N 1
ATOM 668 C CA . ASP A 1 89 ? -18.146 2.241 3.934 1.00 91.12 89 ASP A CA 1
ATOM 669 C C . ASP A 1 89 ? -18.139 0.719 4.165 1.00 91.12 89 ASP A C 1
ATOM 671 O O . ASP A 1 89 ? -19.049 0.186 4.797 1.00 91.12 89 ASP A O 1
ATOM 675 N N . LYS A 1 90 ? -17.087 0.020 3.720 1.00 91.12 90 LYS A N 1
ATOM 676 C CA . LYS A 1 90 ? -16.891 -1.416 3.976 1.00 91.12 90 LYS A CA 1
ATOM 677 C C . LYS A 1 90 ? -16.320 -1.694 5.361 1.00 91.12 90 LYS A C 1
ATOM 679 O O . LYS A 1 90 ? -16.608 -2.736 5.942 1.00 91.12 90 LYS A O 1
ATOM 684 N N . VAL A 1 91 ? -15.518 -0.778 5.896 1.00 91.25 91 VAL A N 1
ATOM 685 C CA . VAL A 1 91 ? -14.795 -0.976 7.160 1.00 91.25 91 VAL A CA 1
ATOM 686 C C . VAL A 1 91 ? -15.629 -0.576 8.382 1.00 91.25 91 VAL A C 1
ATOM 688 O O . VAL A 1 91 ? -15.574 -1.245 9.413 1.00 91.25 91 VAL A O 1
ATOM 691 N N . LEU A 1 92 ? -16.419 0.495 8.292 1.00 90.88 92 LEU A N 1
ATOM 692 C CA . LEU A 1 92 ? -17.210 1.013 9.415 1.00 90.88 92 LEU A CA 1
ATOM 693 C C . LEU A 1 92 ? -18.191 -0.023 10.011 1.00 90.88 92 LEU A C 1
ATOM 695 O O . LEU A 1 92 ? -18.239 -0.131 11.240 1.00 90.88 92 LEU A O 1
ATOM 699 N N . PRO A 1 93 ? -18.909 -0.848 9.216 1.00 92.00 93 PRO A N 1
ATOM 700 C CA . PRO A 1 93 ? -19.758 -1.910 9.762 1.00 92.00 93 PRO A CA 1
ATOM 701 C C . PRO A 1 93 ? -18.978 -2.980 10.541 1.00 92.00 93 PRO A C 1
ATOM 703 O O . PRO A 1 93 ? -19.473 -3.506 11.542 1.00 92.00 93 PRO A O 1
ATOM 706 N N . LEU A 1 94 ? -17.745 -3.288 10.119 1.00 88.81 94 LEU A N 1
ATOM 707 C CA . LEU A 1 94 ? -16.869 -4.223 10.830 1.00 88.81 94 LEU A CA 1
ATOM 708 C C . LEU A 1 94 ? -16.468 -3.654 12.192 1.00 88.81 94 LEU A C 1
ATOM 710 O O . LEU A 1 94 ? -16.514 -4.368 13.191 1.00 88.81 94 LEU A O 1
ATOM 714 N N . LEU A 1 95 ? -16.152 -2.356 12.256 1.00 87.88 95 LEU A N 1
ATOM 715 C CA . LEU A 1 95 ? -15.835 -1.682 13.516 1.00 87.88 95 LEU A CA 1
ATOM 716 C C . LEU A 1 95 ? -17.031 -1.692 14.481 1.00 87.88 95 LEU A C 1
ATOM 718 O O . LEU A 1 95 ? -16.858 -1.993 15.662 1.00 87.88 95 LEU A O 1
ATOM 722 N N . ALA A 1 96 ? -18.238 -1.410 13.984 1.00 89.81 96 ALA A N 1
ATOM 723 C CA . ALA A 1 96 ? -19.460 -1.464 14.787 1.00 89.81 96 ALA A CA 1
ATOM 724 C C . ALA A 1 96 ? -19.731 -2.882 15.319 1.00 89.81 96 ALA A C 1
ATOM 726 O O . ALA A 1 96 ? -20.085 -3.063 16.484 1.00 89.81 96 ALA A O 1
ATOM 727 N N . SER A 1 97 ? -19.511 -3.902 14.484 1.00 90.19 97 SER A N 1
ATOM 728 C CA . SER A 1 97 ? -19.629 -5.309 14.886 1.00 90.19 97 SER A CA 1
ATOM 729 C C . SER A 1 97 ? -18.611 -5.669 15.969 1.00 90.19 97 SER A C 1
ATOM 731 O O . SER A 1 97 ? -18.960 -6.308 16.960 1.00 90.19 97 SER A O 1
ATOM 733 N N . LEU A 1 98 ? -17.374 -5.189 15.831 1.00 89.56 98 LEU A N 1
ATOM 734 C CA . LEU A 1 98 ? -16.303 -5.413 16.794 1.00 89.56 98 LEU A CA 1
ATOM 735 C C . LEU A 1 98 ? -16.597 -4.782 18.159 1.00 89.56 98 LEU A C 1
ATOM 737 O O . LEU A 1 98 ? -16.343 -5.405 19.181 1.00 89.56 98 LEU A O 1
ATOM 741 N N . GLN A 1 99 ? -17.191 -3.585 18.195 1.00 84.69 99 GLN A N 1
ATOM 742 C CA . GLN A 1 99 ? -17.585 -2.910 19.442 1.00 84.69 99 GLN A CA 1
ATOM 743 C C . GLN A 1 99 ? -18.638 -3.684 20.251 1.00 84.69 99 GLN A C 1
ATOM 745 O O . GLN A 1 99 ? -18.745 -3.496 21.462 1.00 84.69 99 GLN A O 1
ATOM 750 N N . ARG A 1 100 ? -19.425 -4.549 19.599 1.00 89.50 100 ARG A N 1
ATOM 751 C CA . ARG A 1 100 ? -20.420 -5.400 20.272 1.00 89.50 100 ARG A CA 1
ATOM 752 C C . ARG A 1 100 ? -19.788 -6.616 20.941 1.00 89.50 100 ARG A C 1
ATOM 754 O O . ARG A 1 100 ? -20.367 -7.165 21.879 1.00 89.50 100 ARG A O 1
ATOM 761 N N . ILE A 1 101 ? -18.616 -7.033 20.470 1.00 86.06 101 ILE A N 1
ATOM 762 C CA . ILE A 1 101 ? -17.833 -8.091 21.093 1.00 86.06 101 ILE A CA 1
ATOM 763 C C . ILE A 1 101 ? -17.194 -7.461 22.335 1.00 86.06 101 ILE A C 1
ATOM 765 O O . ILE A 1 101 ? -16.351 -6.578 22.233 1.00 86.06 101 ILE A O 1
ATOM 769 N N . ARG A 1 102 ? -17.606 -7.885 23.537 1.00 83.81 102 ARG A N 1
ATOM 770 C CA . ARG A 1 102 ? -17.103 -7.349 24.823 1.00 83.81 102 ARG A CA 1
ATOM 771 C C . ARG A 1 102 ? -15.664 -7.792 25.148 1.00 83.81 102 ARG A C 1
ATOM 773 O O . ARG A 1 102 ? -15.304 -7.930 26.313 1.00 83.81 102 ARG A O 1
ATOM 780 N N . VAL A 1 103 ? -14.853 -8.044 24.125 1.00 90.75 103 VAL A N 1
ATOM 781 C CA . VAL A 1 103 ? -13.450 -8.449 24.220 1.00 90.75 103 VAL A CA 1
ATOM 782 C C . VAL A 1 103 ? -12.617 -7.403 23.500 1.00 90.75 103 VAL A C 1
ATOM 784 O O . VAL A 1 103 ? -12.929 -7.003 22.379 1.00 90.75 103 VAL A O 1
ATOM 787 N N . ARG A 1 104 ? -11.540 -6.961 24.146 1.00 88.94 104 ARG A N 1
ATOM 788 C CA . ARG A 1 104 ? -10.586 -6.049 23.528 1.00 88.94 104 ARG A CA 1
ATOM 789 C C . ARG A 1 104 ? -9.627 -6.847 22.650 1.00 88.94 104 ARG A C 1
ATOM 791 O O . ARG A 1 104 ? -8.887 -7.683 23.157 1.00 88.94 104 ARG A O 1
ATOM 798 N N . LEU A 1 105 ? -9.638 -6.558 21.353 1.00 90.38 105 LEU A N 1
ATOM 799 C CA . LEU A 1 105 ? -8.734 -7.157 20.377 1.00 90.38 105 LEU A CA 1
ATOM 800 C C . LEU A 1 105 ? -7.718 -6.106 19.906 1.00 90.38 105 LEU A C 1
ATOM 802 O O . LEU A 1 105 ? -8.139 -5.011 19.515 1.00 90.38 105 LEU A O 1
ATOM 806 N N . PRO A 1 106 ? -6.404 -6.396 19.929 1.00 91.31 106 PRO A N 1
ATOM 807 C CA . PRO A 1 106 ? -5.385 -5.456 19.460 1.00 91.31 106 PRO A CA 1
ATOM 808 C C . PRO A 1 106 ? -5.569 -5.085 17.980 1.00 91.31 106 PRO A C 1
ATOM 810 O O . PRO A 1 106 ? -5.312 -3.946 17.592 1.00 91.31 106 PRO A O 1
ATOM 813 N N . GLU A 1 107 ? -6.100 -5.994 17.162 1.00 91.00 107 GLU A N 1
ATOM 814 C CA . GLU A 1 107 ? -6.476 -5.744 15.767 1.00 91.00 107 GLU A CA 1
ATOM 815 C C . GLU A 1 107 ? -7.593 -4.697 15.661 1.00 91.00 107 GLU A C 1
ATOM 817 O O . GLU A 1 107 ? -7.615 -3.892 14.731 1.00 91.00 107 GLU A O 1
ATOM 822 N N . GLY A 1 108 ? -8.500 -4.666 16.641 1.00 90.94 108 GLY A N 1
ATOM 823 C CA . GLY A 1 108 ? -9.552 -3.661 16.742 1.00 90.94 108 GLY A CA 1
ATOM 824 C C . GLY A 1 108 ? -9.034 -2.272 17.065 1.00 90.94 108 GLY A C 1
ATOM 825 O O . GLY A 1 108 ? -9.479 -1.291 16.466 1.00 90.94 108 GLY A O 1
ATOM 826 N N . ASP A 1 109 ? -8.065 -2.196 17.975 1.00 91.56 109 ASP A N 1
ATOM 827 C CA . ASP A 1 109 ? -7.381 -0.947 18.305 1.00 91.56 109 ASP A CA 1
ATOM 828 C C . ASP A 1 109 ? -6.595 -0.428 17.086 1.00 91.56 109 ASP A C 1
ATOM 830 O O . ASP A 1 109 ? -6.680 0.755 16.748 1.00 91.56 109 ASP A O 1
ATOM 834 N N . ALA A 1 110 ? -5.903 -1.319 16.365 1.00 92.19 110 ALA A N 1
ATOM 835 C CA . ALA A 1 110 ? -5.204 -0.986 15.125 1.00 92.19 110 ALA A CA 1
ATOM 836 C C . ALA A 1 110 ? -6.166 -0.478 14.037 1.00 92.19 110 ALA A C 1
ATOM 838 O O . ALA A 1 110 ? -5.909 0.557 13.415 1.00 92.19 110 ALA A O 1
ATOM 839 N N . LEU A 1 111 ? -7.301 -1.156 13.837 1.00 90.88 111 LEU A N 1
ATOM 840 C CA . LEU A 1 111 ? -8.314 -0.749 12.865 1.00 90.88 111 LEU A CA 1
ATOM 841 C C . LEU A 1 111 ? -8.888 0.634 13.194 1.00 90.88 111 LEU A C 1
ATOM 843 O O . LEU A 1 111 ? -8.974 1.493 12.314 1.00 90.88 111 LEU A O 1
ATOM 847 N N . ARG A 1 112 ? -9.237 0.870 14.465 1.00 90.81 112 ARG A N 1
ATOM 848 C CA . ARG A 1 112 ? -9.733 2.168 14.937 1.00 90.81 112 ARG A CA 1
ATOM 849 C C . ARG A 1 112 ? -8.716 3.279 14.679 1.00 90.81 112 ARG A C 1
ATOM 851 O O . ARG A 1 112 ? -9.079 4.294 14.090 1.00 90.81 112 ARG A O 1
ATOM 858 N N . TYR A 1 113 ? -7.447 3.056 15.024 1.00 93.06 113 TYR A N 1
ATOM 859 C CA . TYR A 1 113 ? -6.366 4.014 14.774 1.00 93.06 113 TYR A CA 1
ATOM 860 C C . TYR A 1 113 ? -6.231 4.369 13.282 1.00 93.06 113 TYR A C 1
ATOM 862 O O . TYR A 1 113 ? -6.089 5.543 12.921 1.00 93.06 113 TYR A O 1
ATOM 870 N N . VAL A 1 114 ? -6.316 3.372 12.391 1.00 91.06 114 VAL A N 1
ATOM 871 C CA . VAL A 1 114 ? -6.270 3.598 10.937 1.00 91.06 114 VAL A CA 1
ATOM 872 C C . VAL A 1 114 ? -7.448 4.458 10.475 1.00 91.06 114 VAL A C 1
ATOM 874 O O . VAL A 1 114 ? -7.224 5.406 9.722 1.00 91.06 114 VAL A O 1
ATOM 877 N N . ILE A 1 115 ? -8.670 4.170 10.934 1.00 92.56 115 ILE A N 1
ATOM 878 C CA . ILE A 1 115 ? -9.879 4.927 10.568 1.00 92.56 115 ILE A CA 1
ATOM 879 C C . ILE A 1 115 ? -9.791 6.371 11.063 1.00 92.56 115 ILE A C 1
ATOM 881 O O . ILE A 1 115 ? -9.990 7.293 10.276 1.00 92.56 115 ILE A O 1
ATOM 885 N N . GLU A 1 116 ? -9.435 6.588 12.331 1.00 93.00 116 GLU A N 1
ATOM 886 C CA . GLU A 1 116 ? -9.292 7.930 12.911 1.00 93.00 116 GLU A CA 1
ATOM 887 C C . GLU A 1 116 ? -8.280 8.781 12.135 1.00 93.00 116 GLU A C 1
ATOM 889 O O . GLU A 1 116 ? -8.484 9.975 11.910 1.00 93.00 116 GLU A O 1
ATOM 894 N N . ARG A 1 117 ? -7.174 8.181 11.685 1.00 93.50 117 ARG A N 1
ATOM 895 C CA . ARG A 1 117 ? -6.197 8.859 10.824 1.00 93.50 117 ARG A CA 1
ATOM 896 C C . ARG A 1 117 ? -6.774 9.179 9.444 1.00 93.50 117 ARG A C 1
ATOM 898 O O . ARG A 1 117 ? -6.567 10.294 8.968 1.00 93.50 117 ARG A O 1
ATOM 905 N N . THR A 1 118 ? -7.492 8.245 8.819 1.00 92.56 118 THR A N 1
ATOM 906 C CA . THR A 1 118 ? -8.132 8.468 7.511 1.00 92.56 118 THR A CA 1
ATOM 907 C C . THR A 1 118 ? -9.150 9.605 7.580 1.00 92.56 118 THR A C 1
ATOM 909 O O . THR A 1 118 ? -9.098 10.512 6.754 1.00 92.56 118 THR A O 1
ATOM 912 N N . VAL A 1 119 ? -10.015 9.619 8.597 1.00 92.25 119 VAL A N 1
ATOM 913 C CA . VAL A 1 119 ? -11.018 10.679 8.794 1.00 92.25 119 VAL A CA 1
ATOM 914 C C . VAL A 1 119 ? -10.349 12.034 9.040 1.00 92.25 119 VAL A C 1
ATOM 916 O O . VAL A 1 119 ? -10.713 13.027 8.411 1.00 92.25 119 VAL A O 1
ATOM 919 N N . ARG A 1 120 ? -9.310 12.092 9.889 1.00 93.81 120 ARG A N 1
ATOM 920 C CA . ARG A 1 120 ? -8.531 13.328 10.096 1.00 93.81 120 ARG A CA 1
ATOM 921 C C . ARG A 1 120 ? -7.902 13.842 8.803 1.00 93.81 120 ARG A C 1
ATOM 923 O O . ARG A 1 120 ? -7.876 15.050 8.585 1.00 93.81 120 ARG A O 1
ATOM 930 N N . TRP A 1 121 ? -7.382 12.952 7.958 1.00 92.56 121 TRP A N 1
ATOM 931 C CA . TRP A 1 121 ? -6.845 13.328 6.650 1.00 92.56 121 TRP A CA 1
ATOM 932 C C . TRP A 1 121 ? -7.939 13.872 5.722 1.00 92.56 121 TRP A C 1
ATOM 934 O O . TRP A 1 121 ? -7.743 14.944 5.154 1.00 92.56 121 TRP A O 1
ATOM 944 N N . GLN A 1 122 ? -9.100 13.213 5.631 1.00 91.75 122 GLN A N 1
ATOM 945 C CA . GLN A 1 122 ? -10.234 13.693 4.827 1.00 91.75 122 GLN A CA 1
ATOM 946 C C . GLN A 1 122 ? -10.654 15.108 5.240 1.00 91.75 122 GLN A C 1
ATOM 948 O O . GLN A 1 122 ? -10.777 15.984 4.388 1.00 91.75 122 GLN A O 1
ATOM 953 N N . HIS A 1 123 ? -10.788 15.353 6.546 1.00 92.94 123 HIS A N 1
ATOM 954 C CA . HIS A 1 123 ? -11.153 16.666 7.075 1.00 92.94 123 HIS A CA 1
ATOM 955 C C . HIS A 1 123 ? -10.116 17.751 6.737 1.00 92.94 123 HIS A C 1
ATOM 957 O O . HIS A 1 123 ? -10.480 18.890 6.456 1.00 92.94 123 HIS A O 1
ATOM 963 N N . LYS A 1 124 ? -8.817 17.414 6.738 1.00 93.50 124 LYS A N 1
ATOM 964 C CA . LYS A 1 124 ? -7.766 18.341 6.288 1.00 93.50 124 LYS A CA 1
ATOM 965 C C . LYS A 1 124 ? -7.904 18.641 4.799 1.00 93.50 124 LYS A C 1
ATOM 967 O O . LYS A 1 124 ? -7.926 19.804 4.431 1.00 93.50 124 LYS A O 1
ATOM 972 N N . VAL A 1 125 ? -8.034 17.622 3.951 1.00 92.75 125 VAL A N 1
ATOM 973 C CA . VAL A 1 125 ? -8.150 17.811 2.494 1.00 92.75 125 VAL A CA 1
ATOM 974 C C . VAL A 1 125 ? -9.369 18.659 2.132 1.00 92.75 125 VAL A C 1
ATOM 976 O O . VAL A 1 125 ? -9.258 19.549 1.296 1.00 92.75 125 VAL A O 1
ATOM 979 N N . GLN A 1 126 ? -10.504 18.447 2.800 1.00 92.12 126 GLN A N 1
ATOM 980 C CA . GLN A 1 126 ? -11.720 19.239 2.593 1.00 92.12 126 GLN A CA 1
ATOM 981 C C . GLN A 1 126 ? -11.539 20.725 2.933 1.00 92.12 126 GLN A C 1
ATOM 983 O O . GLN A 1 126 ? -12.119 21.566 2.260 1.00 92.12 126 GLN A O 1
ATOM 988 N N . GLN A 1 127 ? -10.719 21.061 3.934 1.00 88.31 127 GLN A N 1
ATOM 989 C CA . GLN A 1 127 ? -10.432 22.457 4.288 1.00 88.31 127 GLN A CA 1
ATOM 990 C C . GLN A 1 127 ? -9.508 23.163 3.289 1.00 88.31 127 GLN A C 1
ATOM 992 O O . GLN A 1 127 ? -9.585 24.379 3.151 1.00 88.31 127 GLN A O 1
ATOM 997 N N . VAL A 1 128 ? -8.614 22.425 2.621 1.00 86.62 128 VAL A N 1
ATOM 998 C CA . VAL A 1 128 ? -7.653 23.003 1.660 1.00 86.62 128 VAL A CA 1
ATOM 999 C C . VAL A 1 128 ? -8.188 22.974 0.224 1.00 86.62 128 VAL A C 1
ATOM 1001 O O . VAL A 1 128 ? -7.665 23.672 -0.638 1.00 86.62 128 VAL A O 1
ATOM 1004 N N . SER A 1 129 ? -9.226 22.184 -0.060 1.00 66.38 129 SER A N 1
ATOM 1005 C CA . SER A 1 129 ? -9.826 22.118 -1.392 1.00 66.38 129 SER A CA 1
ATOM 1006 C C . SER A 1 129 ? -10.787 23.298 -1.601 1.00 66.38 129 SER A C 1
ATOM 1008 O O . SER A 1 129 ? -11.809 23.370 -0.915 1.00 66.38 129 SER A O 1
ATOM 1010 N N . PRO A 1 130 ? -10.509 24.236 -2.528 1.00 54.56 130 PRO A N 1
ATOM 1011 C CA . PRO A 1 130 ? -11.478 25.256 -2.887 1.00 54.56 130 PRO A CA 1
ATOM 1012 C C . PRO A 1 130 ? -12.616 24.569 -3.641 1.00 54.56 130 PRO A C 1
ATOM 1014 O O . PRO A 1 130 ? -12.488 24.231 -4.817 1.00 54.56 130 PRO A O 1
ATOM 1017 N N . ILE A 1 131 ? -13.744 24.346 -2.972 1.00 52.22 131 ILE A N 1
ATOM 1018 C CA . ILE A 1 131 ? -14.983 23.980 -3.652 1.00 52.22 131 ILE A CA 1
ATOM 1019 C C . ILE A 1 131 ? -15.434 25.218 -4.440 1.00 52.22 131 ILE A C 1
ATOM 1021 O O . ILE A 1 131 ? -16.181 26.056 -3.940 1.00 52.22 131 ILE A O 1
ATOM 1025 N N . GLN A 1 132 ? -14.967 25.364 -5.681 1.00 46.66 132 GLN A N 1
ATOM 1026 C CA . GLN A 1 132 ? -15.669 26.184 -6.662 1.00 46.66 132 GLN A CA 1
ATOM 1027 C C . GLN A 1 132 ? -16.920 25.412 -7.079 1.00 46.66 132 GLN A C 1
ATOM 1029 O O . GLN A 1 132 ? -16.896 24.605 -8.004 1.00 46.66 132 GLN A O 1
ATOM 1034 N N . HIS A 1 133 ? -18.027 25.650 -6.378 1.00 47.09 133 HIS A N 1
ATOM 1035 C CA . HIS A 1 133 ? -19.338 25.436 -6.974 1.00 47.09 133 HIS A CA 1
ATOM 1036 C C . HIS A 1 133 ? -19.471 26.430 -8.142 1.00 47.09 133 HIS A C 1
ATOM 1038 O O . HIS A 1 133 ? -19.392 27.638 -7.897 1.00 47.09 133 HIS A O 1
ATOM 1044 N N . PRO A 1 134 ? -19.679 25.990 -9.399 1.00 47.75 134 PRO A N 1
ATOM 1045 C CA . PRO A 1 134 ? -20.199 26.892 -10.408 1.00 47.75 134 PRO A CA 1
ATOM 1046 C C . PRO A 1 134 ? -21.609 27.262 -9.954 1.00 47.75 134 PRO A C 1
ATOM 1048 O O . PRO A 1 134 ? -22.483 26.406 -9.812 1.00 47.75 134 PRO A O 1
ATOM 1051 N N . ASN A 1 135 ? -21.784 28.539 -9.635 1.00 39.88 135 ASN A N 1
ATOM 1052 C CA . ASN A 1 135 ? -23.062 29.118 -9.272 1.00 39.88 135 ASN A CA 1
ATOM 1053 C C . ASN A 1 135 ? -24.055 28.843 -10.408 1.00 39.88 135 ASN A C 1
ATOM 1055 O O . ASN A 1 135 ? -23.770 29.157 -11.564 1.00 39.88 135 ASN A O 1
ATOM 1059 N N . GLY A 1 136 ? -25.200 28.253 -10.075 1.00 46.69 136 GLY A N 1
ATOM 1060 C CA . GLY A 1 136 ? -26.305 28.128 -11.011 1.00 46.69 136 GLY A CA 1
ATOM 1061 C C . GLY A 1 136 ? -26.789 29.511 -11.439 1.00 46.69 136 GLY A C 1
ATOM 1062 O O . GLY A 1 136 ? -27.138 30.334 -10.592 1.00 46.69 136 GLY A O 1
ATOM 1063 N N . LYS A 1 137 ? -26.813 29.734 -12.751 1.00 35.62 137 LYS A N 1
ATOM 1064 C CA . LYS A 1 137 ? -27.779 3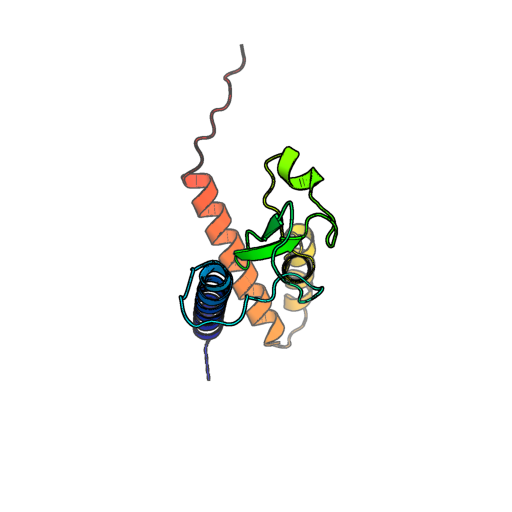0.558 -13.477 1.00 35.62 137 LYS A CA 1
ATOM 1065 C C . LYS A 1 137 ? -27.972 29.946 -14.854 1.00 35.62 137 LYS A C 1
ATOM 1067 O O . LYS A 1 137 ? -26.948 29.544 -15.446 1.00 35.62 137 LYS A O 1
#

Organism: Cirrhinus mrigala (NCBI:txid683832)

pLDDT: mean 86.12, std 13.66, range [35.62, 98.31]

InterPro domains:
  IPR001965 Zinc finger, PHD-type [SM00249] (37-81)
  IPR011011 Zinc finger, FYVE/PHD-type [SSF57903] (11-83)
  IPR013083 Zinc finger, RING/FYVE/PHD-type [G3DSA:3.30.40.10] (2-87)
  IPR019786 Zinc finger, PHD-type, conserved site [PS01359] (38-80)
  IPR019787 Zinc finger, PHD-finger [PF00628] (38-80)

Secondary structure (DSSP, 8-state):
---HHHHHHHHHHHHHHHHHHHHGGGS--TTPPPPPBTTTTBPP-SSEEE-TTT--EEETTTSS-TTGGGGTPPP--HHHHTTPPPPHHHHHHHHHHHHHSSS--HHHHHHHHHHHHHHHHHHHHHHHS--------

Sequence (137 aa):
MATLSDVHQKELESLSMLRTSNESKFQSSPSSVAPTVCLCHTVPAGPMLQCELCRDAYHSGCVPGFKDIQTGLPWLCPLCKRSEKPPLDKVLPLLASLQRIRVRLPEGDALRYVIERTVRWQHKVQQVSPIQHPNGK

Radius of gyration: 20.33 Å; chains: 1; bounding box: 60×40×48 Å